Protein AF-A0A1F3K5W4-F1 (afdb_monomer_lite)

Sequence (66 aa):
MCGIVPPGMNGIYETNYKNSFLMHPVKIRLKFGQPIYAKTFSTLTIQELQILTRSKIIELLDRKVV

Foldseek 3Di:
DDWDKQKAKPCPCVQPNPVDPDGDDDDIDIDIFDTHDPVRVVPDDPVVVVVVSVVRNVVVHPDPPD

Radius of gyration: 15.09 Å; chains: 1; bounding 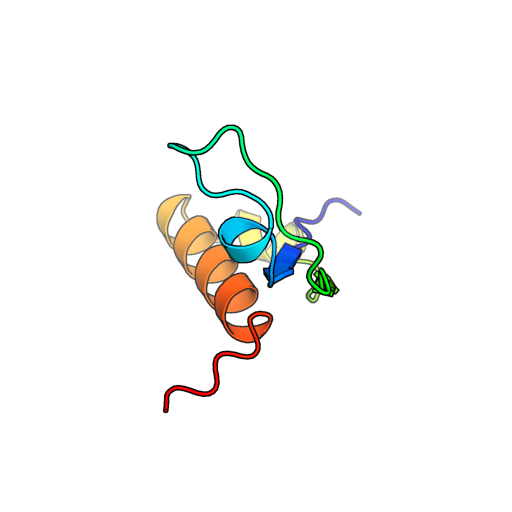box: 38×23×36 Å

Structure (mmCIF, N/CA/C/O backbone):
data_AF-A0A1F3K5W4-F1
#
_entry.id   AF-A0A1F3K5W4-F1
#
loop_
_atom_site.group_PDB
_atom_site.id
_atom_site.type_symbol
_atom_site.label_atom_id
_atom_site.label_alt_id
_atom_site.label_comp_id
_atom_site.label_asym_id
_atom_site.label_e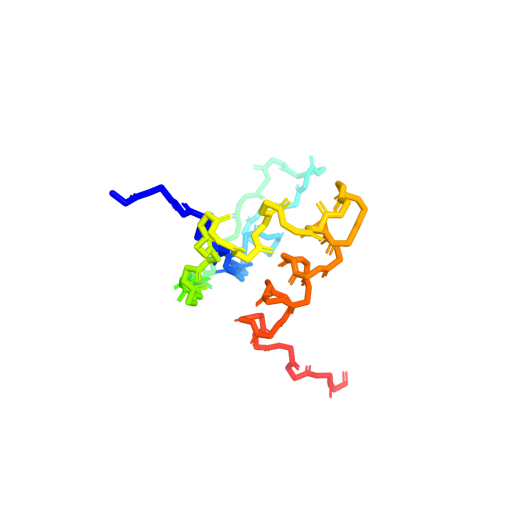ntity_id
_atom_site.label_seq_id
_atom_site.pdbx_PDB_ins_code
_atom_site.Cartn_x
_atom_site.Cartn_y
_atom_site.Cartn_z
_atom_site.occupancy
_atom_site.B_iso_or_equiv
_atom_site.auth_seq_id
_atom_site.auth_comp_id
_atom_site.auth_asym_id
_atom_site.auth_atom_id
_atom_site.pdbx_PDB_model_num
ATOM 1 N N . MET A 1 1 ? -25.712 -0.335 -0.779 1.00 54.50 1 MET A N 1
ATOM 2 C CA . MET A 1 1 ? -24.557 -0.663 0.087 1.00 54.50 1 MET A CA 1
ATOM 3 C C . MET A 1 1 ? -23.423 0.283 -0.273 1.00 54.50 1 MET A C 1
ATOM 5 O O . MET A 1 1 ? -23.006 0.268 -1.419 1.00 54.50 1 MET A O 1
ATOM 9 N N . CYS A 1 2 ? -22.986 1.139 0.653 1.00 76.19 2 CYS A N 1
ATOM 10 C CA . CYS A 1 2 ? -21.817 2.002 0.459 1.00 76.19 2 CYS A CA 1
ATOM 11 C C . CYS A 1 2 ? -20.585 1.302 1.052 1.00 76.19 2 CYS A C 1
ATOM 13 O O . CYS A 1 2 ? -20.659 0.764 2.163 1.00 76.19 2 CYS A O 1
ATOM 15 N N . GLY A 1 3 ? -19.485 1.263 0.303 1.00 85.12 3 GLY A N 1
ATOM 16 C CA . GLY A 1 3 ? -18.255 0.599 0.716 1.00 85.12 3 GLY A CA 1
ATOM 17 C C . GLY A 1 3 ? -17.042 1.150 -0.022 1.00 85.12 3 GLY A C 1
ATOM 18 O O . GLY A 1 3 ? -17.143 1.540 -1.183 1.00 85.12 3 GLY A O 1
ATOM 19 N N . ILE A 1 4 ? -15.901 1.180 0.659 1.00 87.81 4 ILE A N 1
ATOM 20 C CA . ILE A 1 4 ? -14.617 1.579 0.077 1.00 87.81 4 ILE A CA 1
ATOM 21 C C . ILE A 1 4 ? -13.938 0.312 -0.436 1.00 87.81 4 ILE A C 1
ATOM 23 O O . ILE A 1 4 ? -13.677 -0.606 0.342 1.00 87.81 4 ILE A O 1
ATOM 27 N N . VAL A 1 5 ? -13.658 0.243 -1.736 1.00 91.31 5 VAL A N 1
ATOM 28 C CA . VAL A 1 5 ? -12.928 -0.881 -2.338 1.00 91.31 5 VAL A CA 1
ATOM 29 C C . VAL A 1 5 ? -11.454 -0.495 -2.446 1.00 91.31 5 VAL A C 1
ATOM 31 O O . VAL A 1 5 ? -11.142 0.400 -3.229 1.00 91.31 5 VAL A O 1
ATOM 34 N N . PRO A 1 6 ? -10.541 -1.120 -1.680 1.00 90.00 6 PRO A N 1
ATOM 35 C CA . PRO A 1 6 ? -9.116 -0.828 -1.778 1.00 90.00 6 PRO A CA 1
ATOM 36 C C . PRO A 1 6 ? -8.531 -1.414 -3.078 1.00 90.00 6 PRO A C 1
ATOM 38 O O . PRO A 1 6 ? -8.606 -2.633 -3.275 1.00 90.00 6 PRO A O 1
ATOM 41 N N . PRO A 1 7 ? -7.943 -0.588 -3.966 1.00 91.00 7 PRO A N 1
ATOM 42 C CA . PRO A 1 7 ? -7.259 -1.068 -5.158 1.00 91.00 7 PRO A CA 1
ATOM 43 C C . PRO A 1 7 ? -5.761 -1.276 -4.888 1.00 91.00 7 PRO A C 1
ATOM 45 O O . PRO A 1 7 ? -5.084 -0.406 -4.342 1.00 91.00 7 PRO A O 1
ATOM 48 N N . GLY A 1 8 ? -5.229 -2.418 -5.314 1.00 89.94 8 GLY A N 1
ATOM 49 C CA . GLY A 1 8 ? -3.796 -2.696 -5.377 1.00 89.94 8 GLY A CA 1
ATOM 50 C C . GLY A 1 8 ? -3.336 -2.712 -6.829 1.00 89.94 8 GLY A C 1
ATOM 51 O O . GLY A 1 8 ? -3.942 -3.385 -7.663 1.00 89.94 8 GLY A O 1
ATOM 52 N N . MET A 1 9 ? -2.275 -1.977 -7.150 1.00 89.56 9 MET A N 1
ATOM 53 C CA . MET A 1 9 ? -1.800 -1.845 -8.523 1.00 89.56 9 MET A CA 1
ATOM 54 C C . MET A 1 9 ? -0.276 -1.909 -8.596 1.00 89.56 9 MET A C 1
ATOM 56 O O . MET A 1 9 ? 0.419 -1.146 -7.931 1.00 89.56 9 MET A O 1
ATOM 60 N N . ASN A 1 10 ? 0.226 -2.814 -9.434 1.00 88.44 10 ASN A N 1
ATOM 61 C CA . ASN A 1 10 ? 1.648 -3.092 -9.625 1.00 88.44 10 ASN A CA 1
ATOM 62 C C . ASN A 1 10 ? 2.070 -2.811 -11.073 1.00 88.44 10 ASN A C 1
ATOM 64 O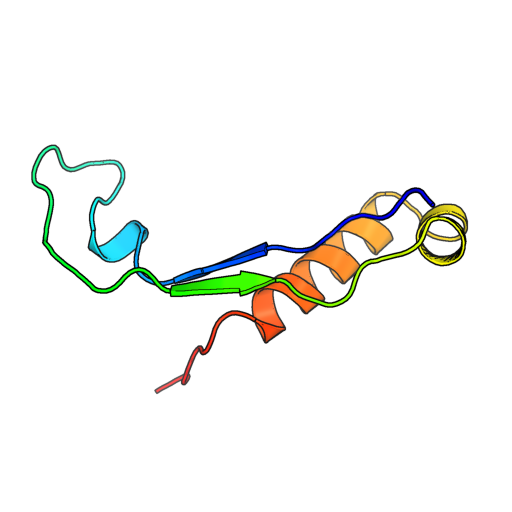 O . ASN A 1 10 ? 1.286 -3.018 -12.000 1.00 88.44 10 ASN A O 1
ATOM 68 N N . GLY A 1 11 ? 3.322 -2.387 -11.265 1.00 84.56 11 GLY A N 1
ATOM 69 C CA . GLY A 1 11 ? 3.935 -2.192 -12.587 1.00 84.56 11 GLY A CA 1
ATOM 70 C C . GLY A 1 11 ? 3.744 -0.804 -13.211 1.00 84.56 11 GLY A C 1
ATOM 71 O O . GLY A 1 11 ? 4.408 -0.494 -14.193 1.00 84.56 11 GLY A O 1
ATOM 72 N N . ILE A 1 12 ? 2.911 0.080 -12.644 1.00 88.00 12 ILE A N 1
ATOM 73 C CA . ILE A 1 12 ? 2.735 1.445 -13.188 1.00 88.00 12 ILE A CA 1
ATOM 74 C C . ILE A 1 12 ? 4.006 2.278 -13.058 1.00 88.00 12 ILE A C 1
ATOM 76 O O . ILE A 1 12 ? 4.397 2.941 -14.012 1.00 88.00 12 ILE A O 1
ATOM 80 N N . TYR A 1 13 ? 4.679 2.206 -11.909 1.00 88.06 13 TYR A N 1
ATOM 81 C CA . TYR A 1 13 ? 5.927 2.940 -11.704 1.00 88.06 13 TYR A CA 1
ATOM 82 C C . TYR A 1 13 ? 7.031 2.490 -12.676 1.00 88.06 13 TYR A C 1
ATOM 84 O O . TYR A 1 13 ? 7.786 3.312 -13.178 1.00 88.06 13 TYR A O 1
ATOM 92 N N . GLU A 1 14 ? 7.088 1.190 -12.974 1.00 87.19 14 GLU A N 1
ATOM 93 C CA . GLU A 1 14 ? 8.007 0.604 -13.959 1.00 87.19 14 GLU A CA 1
ATOM 94 C C . GLU A 1 14 ? 7.624 0.988 -15.400 1.00 87.19 14 GLU A C 1
ATOM 96 O O . GLU A 1 14 ? 8.499 1.133 -16.247 1.00 87.19 14 GLU A O 1
ATOM 101 N N . THR A 1 15 ? 6.326 1.183 -15.673 1.00 89.75 15 THR A N 1
ATOM 102 C CA . THR A 1 15 ? 5.817 1.609 -16.989 1.00 89.75 15 THR A CA 1
ATOM 103 C C . THR A 1 15 ? 6.222 3.045 -17.296 1.00 89.75 15 THR A C 1
ATOM 105 O O . THR A 1 15 ? 6.684 3.351 -18.394 1.00 89.75 15 THR A O 1
ATOM 108 N N . ASN A 1 16 ? 6.012 3.942 -16.335 1.00 90.00 16 ASN A N 1
ATOM 109 C CA . ASN A 1 16 ? 6.344 5.352 -16.446 1.00 90.00 16 ASN A CA 1
ATOM 110 C C . ASN A 1 16 ? 6.543 5.917 -15.036 1.00 90.00 16 ASN A C 1
ATOM 112 O O . ASN A 1 16 ? 5.596 6.032 -14.252 1.00 90.00 16 ASN A O 1
ATOM 116 N N . TYR A 1 17 ? 7.784 6.266 -14.708 1.00 88.25 17 TYR A N 1
ATOM 117 C CA . TYR A 1 17 ? 8.071 6.991 -13.481 1.00 88.25 17 TYR A CA 1
ATOM 118 C C . TYR A 1 17 ? 7.954 8.497 -13.736 1.00 88.25 17 TYR A C 1
ATOM 120 O O . TYR A 1 17 ? 8.302 8.989 -14.804 1.00 88.25 17 TYR A O 1
ATOM 128 N N . LYS A 1 18 ? 7.513 9.241 -12.716 1.00 85.56 18 LYS A N 1
ATOM 129 C CA . LYS A 1 18 ? 7.095 10.658 -12.781 1.00 85.56 18 LYS A CA 1
ATOM 130 C C . LYS A 1 18 ? 8.063 11.621 -13.495 1.00 85.56 18 LYS A C 1
ATOM 132 O O . LYS A 1 18 ? 7.628 12.660 -13.976 1.00 85.56 18 LYS A O 1
ATOM 137 N N . ASN A 1 19 ? 9.352 11.292 -13.554 1.00 89.19 19 ASN A N 1
ATOM 138 C CA . ASN A 1 19 ? 10.396 12.135 -14.142 1.00 89.19 19 ASN A CA 1
ATOM 139 C C . ASN A 1 19 ? 10.832 11.667 -15.545 1.00 89.19 19 ASN A C 1
ATOM 141 O O . ASN A 1 19 ? 11.883 12.090 -16.021 1.00 89.19 19 ASN A O 1
ATOM 145 N N . SER A 1 20 ? 10.070 10.781 -16.190 1.00 87.38 20 SER A N 1
ATOM 146 C CA . SER A 1 20 ? 10.367 10.250 -17.520 1.00 87.38 20 SER A CA 1
ATOM 147 C C . SER A 1 20 ? 9.215 10.464 -18.491 1.00 87.38 20 SER A C 1
ATOM 149 O O . SER A 1 20 ? 8.062 10.147 -18.208 1.00 87.38 20 SER A O 1
ATOM 151 N N . PHE A 1 21 ? 9.558 10.927 -19.691 1.00 88.75 21 PHE A N 1
ATOM 152 C CA . PHE A 1 21 ? 8.663 10.901 -20.849 1.00 88.75 21 PHE A CA 1
ATOM 153 C C . PHE A 1 21 ? 8.729 9.569 -21.611 1.00 88.75 21 PHE A C 1
ATOM 155 O O . PHE A 1 21 ? 7.866 9.294 -22.441 1.00 88.75 21 PHE A O 1
ATOM 162 N N . LEU A 1 22 ? 9.733 8.731 -21.330 1.00 89.75 22 LEU A N 1
ATOM 163 C CA . LEU A 1 22 ? 9.876 7.406 -21.926 1.00 89.75 22 LEU A CA 1
ATOM 164 C C . LEU A 1 22 ? 8.967 6.414 -21.196 1.00 89.75 22 LEU A C 1
ATOM 166 O O . LEU A 1 22 ? 9.003 6.318 -19.967 1.00 89.75 22 LEU A O 1
ATOM 170 N N . MET A 1 23 ? 8.163 5.680 -21.966 1.00 90.38 23 MET A N 1
ATOM 171 C CA . MET A 1 23 ? 7.328 4.587 -21.472 1.00 90.38 23 MET A CA 1
ATOM 172 C C . MET A 1 23 ? 7.979 3.241 -21.769 1.00 90.38 23 MET A C 1
ATOM 174 O O . MET A 1 23 ? 8.402 2.982 -22.896 1.00 90.38 23 MET A O 1
ATOM 178 N N . HIS A 1 24 ? 7.999 2.367 -20.767 1.00 89.38 24 HIS A N 1
ATOM 179 C CA . HIS A 1 24 ? 8.475 0.999 -20.905 1.00 89.38 24 HIS A CA 1
ATOM 180 C C . HIS A 1 24 ? 7.289 0.030 -20.910 1.00 89.38 24 HIS A C 1
ATOM 182 O O . HIS A 1 24 ? 6.457 0.072 -20.002 1.00 89.38 24 HIS A O 1
ATOM 188 N N . PRO A 1 25 ? 7.185 -0.863 -21.906 1.00 90.19 25 PRO A N 1
ATOM 189 C CA . PRO A 1 25 ? 6.136 -1.868 -21.913 1.00 90.19 25 PRO A CA 1
ATOM 190 C C . PRO A 1 25 ? 6.410 -2.909 -20.820 1.00 90.19 25 PRO A C 1
ATOM 192 O O . PRO A 1 25 ? 7.321 -3.727 -20.933 1.00 90.19 25 PRO A O 1
ATOM 195 N N . VAL A 1 26 ? 5.602 -2.891 -19.761 1.00 90.12 26 VAL A N 1
ATOM 196 C CA . VAL A 1 26 ? 5.642 -3.863 -18.658 1.00 90.12 26 VAL A CA 1
ATOM 197 C C . VAL A 1 26 ? 4.232 -4.343 -18.311 1.00 90.12 26 VAL A C 1
ATOM 199 O O . VAL A 1 26 ? 3.230 -3.713 -18.651 1.00 90.12 26 VAL A O 1
ATOM 202 N N . LYS A 1 27 ? 4.126 -5.492 -17.635 1.00 90.06 27 LYS A N 1
ATOM 203 C CA . LYS A 1 27 ? 2.827 -6.047 -17.224 1.00 90.06 27 LYS A CA 1
ATOM 204 C C . LYS A 1 27 ? 2.262 -5.270 -16.035 1.00 90.06 27 LYS A C 1
ATOM 206 O O . LYS A 1 27 ? 2.768 -5.401 -14.921 1.00 90.06 27 LYS A O 1
ATOM 211 N N . ILE A 1 28 ? 1.155 -4.566 -16.251 1.00 90.19 28 ILE A N 1
ATOM 212 C CA . ILE A 1 28 ? 0.381 -3.929 -15.182 1.00 90.19 28 ILE A CA 1
ATOM 213 C C . ILE A 1 28 ? -0.551 -4.972 -14.557 1.00 90.19 28 ILE A C 1
ATOM 215 O O . ILE A 1 28 ? -1.302 -5.650 -15.259 1.00 90.19 28 ILE A O 1
ATOM 219 N N . ARG A 1 29 ? -0.504 -5.115 -13.229 1.00 90.38 29 ARG A N 1
ATOM 220 C CA . ARG A 1 29 ? -1.410 -5.999 -12.476 1.00 90.38 29 ARG A CA 1
ATOM 221 C C . ARG A 1 29 ? -2.299 -5.160 -11.573 1.00 90.38 29 ARG A C 1
ATOM 223 O O . ARG A 1 29 ? -1.784 -4.427 -10.732 1.00 90.38 29 ARG A O 1
ATOM 230 N N . LEU A 1 30 ? -3.610 -5.306 -11.731 1.00 91.12 30 LEU A N 1
ATOM 231 C CA . LEU A 1 30 ? -4.625 -4.660 -10.905 1.00 91.12 30 LEU A CA 1
ATOM 232 C C . LEU A 1 30 ? -5.343 -5.721 -10.069 1.00 91.12 30 LEU A C 1
ATOM 234 O O . LEU A 1 30 ? -5.772 -6.745 -10.600 1.00 91.12 30 LEU A O 1
ATOM 238 N N . LYS A 1 31 ? -5.463 -5.479 -8.766 1.00 90.88 31 LYS A N 1
ATOM 239 C CA . LYS A 1 31 ? -6.188 -6.332 -7.825 1.00 90.88 31 LYS A CA 1
ATOM 240 C C . LYS A 1 31 ? -7.150 -5.487 -7.006 1.00 90.88 31 LYS A C 1
ATOM 242 O O . LYS A 1 31 ? -6.800 -4.399 -6.556 1.00 90.88 31 LYS A O 1
ATOM 247 N N . PHE A 1 32 ? -8.343 -6.016 -6.775 1.00 91.25 32 PHE A N 1
ATOM 248 C CA . PHE A 1 32 ? -9.340 -5.392 -5.914 1.00 91.25 32 PHE A CA 1
ATOM 249 C C . PHE A 1 32 ? -9.471 -6.202 -4.630 1.00 91.25 32 PHE A C 1
ATOM 251 O O . PHE A 1 32 ? -9.670 -7.416 -4.677 1.00 91.25 32 PHE A O 1
ATOM 258 N N . GLY A 1 33 ? -9.321 -5.532 -3.490 1.00 87.75 33 GLY A N 1
ATOM 259 C CA . GLY A 1 33 ? -9.507 -6.153 -2.185 1.00 87.75 33 GLY A CA 1
ATOM 260 C C . GLY A 1 33 ? -10.968 -6.205 -1.758 1.00 87.75 33 GLY A C 1
ATOM 261 O O . GLY A 1 33 ? -11.861 -5.654 -2.401 1.00 87.75 33 GLY A O 1
ATOM 262 N N . GLN A 1 34 ? -11.201 -6.849 -0.616 1.00 90.38 34 GLN A N 1
ATOM 263 C CA . GLN A 1 34 ? -12.531 -6.935 -0.023 1.00 90.38 34 GLN A CA 1
ATOM 264 C C . GLN A 1 34 ? -13.039 -5.545 0.405 1.00 90.38 34 GLN A C 1
ATOM 266 O O . GLN A 1 34 ? -12.291 -4.826 1.090 1.00 90.38 34 GLN A O 1
ATOM 271 N N . PRO A 1 35 ? -14.298 -5.183 0.080 1.00 90.38 35 PRO A N 1
ATOM 272 C CA . PRO A 1 35 ? -14.876 -3.896 0.450 1.00 90.38 35 PRO A CA 1
ATOM 273 C C . PRO A 1 35 ? -14.806 -3.635 1.959 1.00 90.38 35 PRO A C 1
ATOM 275 O O . PRO A 1 35 ? -15.037 -4.524 2.781 1.00 90.38 35 PRO A O 1
ATOM 278 N N . ILE A 1 36 ? -14.503 -2.396 2.337 1.00 89.31 36 ILE A N 1
ATOM 279 C CA . ILE A 1 36 ? -14.688 -1.890 3.698 1.00 89.31 36 ILE A CA 1
ATOM 280 C C . ILE A 1 36 ? -16.100 -1.307 3.758 1.00 89.31 36 ILE A C 1
ATOM 282 O O . ILE A 1 36 ? -16.381 -0.282 3.136 1.00 89.31 36 ILE A O 1
ATOM 286 N N . TYR A 1 37 ? -17.002 -1.982 4.464 1.00 91.75 37 TYR A N 1
ATOM 287 C CA . TYR A 1 37 ? -18.409 -1.590 4.541 1.00 91.75 37 TYR A CA 1
ATOM 288 C C . TYR A 1 37 ? -18.638 -0.411 5.491 1.00 91.75 37 TYR A C 1
ATOM 290 O O . TYR A 1 37 ? -17.899 -0.227 6.458 1.00 91.75 37 TYR A O 1
ATOM 298 N N . ALA A 1 38 ? -19.728 0.328 5.263 1.00 86.31 38 ALA A N 1
ATOM 299 C CA . ALA A 1 38 ? -20.121 1.489 6.068 1.00 86.31 38 ALA A CA 1
ATOM 300 C C . ALA A 1 38 ? -20.146 1.252 7.575 1.00 86.31 38 ALA A C 1
ATOM 302 O O . ALA A 1 38 ? -19.677 2.099 8.321 1.00 86.31 38 ALA A O 1
ATOM 303 N N . LYS A 1 39 ? -20.598 0.074 8.014 1.00 87.12 39 LYS A N 1
ATOM 304 C CA . LYS A 1 39 ? -20.616 -0.300 9.435 1.00 87.12 39 LYS A CA 1
ATOM 305 C C . LYS A 1 39 ? -19.225 -0.315 10.072 1.00 87.12 39 LYS A C 1
ATOM 307 O O . LYS A 1 39 ? -19.102 -0.084 11.264 1.00 87.12 39 LYS A O 1
ATOM 312 N N . THR A 1 40 ? -18.198 -0.628 9.286 1.00 82.44 40 THR A N 1
ATOM 313 C CA . THR A 1 40 ? -16.815 -0.742 9.753 1.00 82.44 40 THR A CA 1
ATOM 314 C C . THR A 1 40 ? -16.131 0.615 9.781 1.00 82.44 40 THR A C 1
ATOM 316 O O . THR A 1 40 ? -15.396 0.897 10.713 1.00 82.44 40 THR A O 1
ATOM 319 N N . PHE A 1 41 ? -16.359 1.469 8.780 1.00 83.94 41 PHE A N 1
ATOM 320 C CA . PHE A 1 41 ? -15.721 2.786 8.759 1.00 83.94 41 PHE A CA 1
ATOM 321 C C . PHE A 1 41 ? -16.479 3.851 9.559 1.00 83.94 41 PHE A C 1
ATOM 323 O O . PHE A 1 41 ? -15.882 4.859 9.912 1.00 83.94 41 PHE A O 1
ATOM 330 N N . SER A 1 42 ? -17.756 3.636 9.898 1.00 84.56 42 SER A N 1
ATOM 331 C CA . SER A 1 42 ? -18.511 4.539 10.780 1.00 84.56 42 SER A CA 1
ATOM 332 C C . SER A 1 42 ? -18.031 4.516 12.233 1.00 84.56 42 SER A C 1
ATOM 334 O O . SER A 1 42 ? -18.308 5.448 12.977 1.00 84.56 42 SER A O 1
ATOM 336 N N . THR A 1 43 ? -17.357 3.442 12.650 1.00 89.25 43 THR A N 1
ATOM 337 C CA . THR A 1 43 ? -16.838 3.266 14.017 1.00 89.25 43 THR A CA 1
ATOM 338 C C . THR A 1 43 ? -15.374 3.668 14.157 1.00 89.25 43 THR A C 1
ATOM 340 O O . THR A 1 43 ? -14.838 3.597 15.256 1.00 89.25 43 THR A O 1
ATOM 343 N N . LEU A 1 44 ? -14.718 4.035 13.055 1.00 89.69 44 LEU A N 1
ATOM 344 C CA . LEU A 1 44 ? -13.299 4.365 13.016 1.00 89.69 44 LEU A CA 1
ATOM 345 C C . LEU A 1 44 ? -13.115 5.869 12.844 1.00 89.69 44 LEU A C 1
ATOM 347 O O . LEU A 1 44 ? -13.870 6.536 12.134 1.00 89.69 44 LEU A O 1
ATOM 351 N N . THR A 1 45 ? -12.057 6.395 13.443 1.00 93.12 45 THR A N 1
ATOM 352 C CA . THR A 1 45 ? -11.555 7.726 13.108 1.00 93.12 45 THR A CA 1
ATOM 353 C C . THR A 1 45 ? -10.992 7.742 11.682 1.00 93.12 45 THR A C 1
ATOM 355 O O . THR A 1 45 ? -10.647 6.712 11.098 1.00 93.12 45 THR A O 1
ATOM 358 N N . ILE A 1 46 ? -10.844 8.939 11.109 1.00 90.62 46 ILE A N 1
ATOM 359 C CA . ILE A 1 46 ? -10.272 9.125 9.764 1.00 90.62 46 ILE A CA 1
ATOM 360 C C . ILE A 1 46 ? -8.871 8.494 9.663 1.00 90.62 46 ILE A C 1
ATOM 362 O O . ILE A 1 46 ? -8.546 7.858 8.660 1.00 90.62 46 ILE A O 1
ATOM 366 N N . GLN A 1 47 ? -8.054 8.641 10.709 1.00 94.12 47 GLN A N 1
ATOM 367 C CA . GLN A 1 47 ? -6.697 8.092 10.760 1.00 94.12 47 GLN A CA 1
ATOM 368 C C . GLN A 1 47 ? -6.707 6.560 10.774 1.00 94.12 47 GLN A C 1
ATOM 370 O O . GLN A 1 47 ? -5.982 5.933 10.002 1.00 94.12 47 GLN A O 1
ATOM 375 N N . GLU A 1 48 ? -7.567 5.942 11.582 1.00 92.19 48 GLU A N 1
ATOM 376 C CA . GLU A 1 48 ? -7.699 4.481 11.632 1.00 92.19 48 GLU A CA 1
ATOM 377 C C . GLU A 1 48 ? -8.229 3.912 10.314 1.00 92.1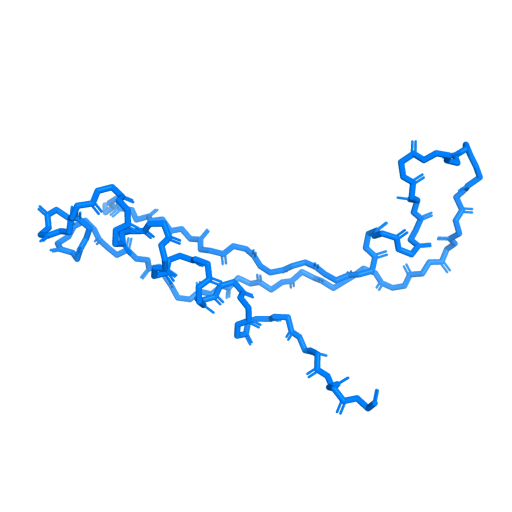9 48 GLU A C 1
ATOM 379 O O . GLU A 1 48 ? -7.732 2.892 9.834 1.00 92.19 48 GLU A O 1
ATOM 384 N N . LEU A 1 49 ? -9.180 4.600 9.674 1.00 92.44 49 LEU A N 1
ATOM 385 C CA . LEU A 1 49 ? -9.675 4.220 8.354 1.00 92.44 49 LEU A CA 1
ATOM 386 C C . LEU A 1 49 ? -8.566 4.278 7.296 1.00 92.44 49 LEU A C 1
ATOM 388 O O . LEU A 1 49 ? -8.462 3.379 6.453 1.00 92.44 49 LEU A O 1
ATOM 392 N N . GLN A 1 50 ? -7.723 5.310 7.339 1.00 91.44 50 GLN A N 1
ATOM 393 C CA . GLN A 1 50 ? -6.581 5.444 6.439 1.00 91.44 50 GLN A CA 1
ATOM 394 C C . GLN A 1 50 ? -5.572 4.309 6.652 1.00 91.44 50 GLN A C 1
ATOM 396 O O . GLN A 1 50 ? -5.119 3.709 5.674 1.00 91.44 50 GLN A O 1
ATOM 401 N N . ILE A 1 51 ? -5.248 3.989 7.908 1.00 94.56 51 ILE A N 1
ATOM 402 C CA . ILE A 1 51 ? -4.333 2.895 8.263 1.00 94.56 51 ILE A CA 1
ATOM 403 C C . ILE A 1 51 ? -4.899 1.551 7.791 1.00 94.56 51 ILE A C 1
ATOM 405 O O . ILE A 1 51 ? -4.196 0.802 7.110 1.00 94.56 51 ILE A O 1
ATOM 409 N N . LEU A 1 52 ? -6.176 1.275 8.068 1.00 91.50 52 LEU A N 1
ATOM 410 C CA . LEU A 1 52 ? -6.858 0.049 7.645 1.00 91.50 52 LEU A CA 1
ATOM 411 C C . LEU A 1 52 ? -6.858 -0.098 6.119 1.00 91.50 52 LEU A C 1
ATOM 413 O O . LEU A 1 52 ? -6.519 -1.154 5.583 1.00 91.50 52 LEU A O 1
ATOM 417 N N . THR A 1 53 ? -7.216 0.973 5.411 1.00 91.62 53 THR A N 1
ATOM 418 C CA . THR A 1 53 ? -7.243 0.984 3.944 1.00 91.62 53 THR A CA 1
ATOM 419 C C . THR A 1 53 ? -5.844 0.757 3.381 1.00 91.62 53 THR A C 1
ATOM 421 O O . THR A 1 53 ? -5.670 -0.046 2.466 1.00 91.62 53 THR A O 1
ATOM 424 N N . ARG A 1 54 ? -4.827 1.405 3.961 1.00 91.12 54 ARG A N 1
ATOM 425 C CA . ARG A 1 54 ? -3.427 1.235 3.563 1.00 91.12 54 ARG A CA 1
ATOM 426 C C . ARG A 1 54 ? -2.936 -0.194 3.793 1.00 91.12 54 ARG A C 1
ATOM 428 O O . ARG A 1 54 ? -2.289 -0.729 2.899 1.00 91.12 54 ARG A O 1
ATOM 435 N N . SER A 1 55 ? -3.265 -0.811 4.929 1.00 91.75 55 SER A N 1
ATOM 436 C CA . SER A 1 55 ? -2.920 -2.213 5.212 1.00 91.75 55 SER A CA 1
ATOM 437 C C . SER A 1 55 ? -3.492 -3.146 4.146 1.00 91.75 55 SER A C 1
ATOM 439 O O . SER A 1 55 ? -2.746 -3.897 3.523 1.00 91.75 55 SER A O 1
ATOM 441 N N . LYS A 1 56 ? -4.789 -3.007 3.834 1.00 90.88 56 LYS A N 1
ATOM 442 C CA . LYS A 1 56 ? -5.442 -3.801 2.783 1.00 90.88 56 LYS A CA 1
ATOM 443 C C . LYS A 1 56 ? -4.820 -3.589 1.407 1.00 90.88 56 LYS A C 1
ATOM 445 O O . LYS A 1 56 ? -4.685 -4.539 0.650 1.00 90.88 56 LYS A O 1
ATOM 450 N N . ILE A 1 57 ? -4.446 -2.357 1.058 1.00 90.56 57 ILE A N 1
ATOM 451 C CA . ILE A 1 57 ? -3.754 -2.090 -0.211 1.00 90.56 57 ILE A CA 1
ATOM 452 C C . ILE A 1 57 ? -2.398 -2.801 -0.231 1.00 90.56 57 ILE A C 1
ATOM 454 O O . ILE A 1 57 ? -2.075 -3.433 -1.230 1.00 90.56 57 ILE A O 1
ATOM 458 N N . ILE A 1 58 ? -1.624 -2.740 0.857 1.00 89.62 58 ILE A N 1
ATOM 459 C CA . ILE A 1 58 ? -0.310 -3.395 0.953 1.00 89.62 58 ILE A CA 1
ATOM 460 C C . ILE A 1 58 ? -0.433 -4.915 0.798 1.00 89.62 58 ILE A C 1
ATOM 462 O O . ILE A 1 58 ? 0.365 -5.494 0.068 1.00 89.62 58 ILE A O 1
ATOM 466 N N . GLU A 1 59 ? -1.449 -5.543 1.394 1.00 89.25 59 GLU A N 1
ATOM 467 C CA . GLU A 1 59 ? -1.732 -6.980 1.230 1.00 89.25 59 GLU A CA 1
ATOM 468 C C . GLU A 1 59 ? -1.988 -7.382 -0.234 1.00 89.25 59 GLU A C 1
ATOM 470 O O . GLU A 1 59 ? -1.682 -8.502 -0.638 1.00 89.25 59 GLU A O 1
ATOM 475 N N . LEU A 1 60 ? -2.533 -6.475 -1.053 1.00 87.38 60 LEU A N 1
ATOM 476 C CA . LEU A 1 60 ? -2.788 -6.724 -2.478 1.00 87.38 60 LEU A CA 1
ATOM 477 C C . LEU A 1 60 ? -1.534 -6.568 -3.344 1.00 87.38 60 LEU A C 1
ATOM 479 O O . LEU A 1 60 ? -1.470 -7.110 -4.453 1.00 87.38 60 LEU A O 1
ATOM 483 N N . LEU A 1 61 ? -0.547 -5.803 -2.881 1.00 84.12 61 LEU A N 1
ATOM 484 C CA . LEU A 1 61 ? 0.713 -5.641 -3.587 1.00 84.12 61 LEU A CA 1
ATOM 485 C C . LEU A 1 61 ? 1.552 -6.895 -3.307 1.00 84.12 61 LEU A C 1
ATOM 487 O O . LEU A 1 61 ? 2.072 -7.045 -2.210 1.00 84.12 61 LEU A O 1
ATOM 491 N N . ASP A 1 62 ? 1.700 -7.787 -4.298 1.00 66.06 62 ASP A N 1
ATOM 492 C CA . ASP A 1 62 ? 2.589 -8.971 -4.250 1.00 66.06 62 ASP A CA 1
ATOM 493 C C . ASP A 1 62 ? 4.081 -8.586 -4.112 1.00 66.06 62 ASP A C 1
ATOM 495 O O . ASP A 1 62 ? 4.915 -8.931 -4.956 1.00 66.06 62 ASP A O 1
ATOM 499 N N . ARG A 1 63 ? 4.461 -7.832 -3.080 1.00 55.59 63 ARG A N 1
ATOM 500 C CA . ARG A 1 63 ? 5.860 -7.610 -2.743 1.00 55.59 63 ARG A CA 1
ATOM 501 C C . ARG A 1 63 ? 6.401 -8.911 -2.169 1.00 55.59 63 ARG A C 1
ATOM 503 O O . ARG A 1 63 ? 6.326 -9.156 -0.970 1.00 55.59 63 ARG A O 1
ATOM 510 N N . LYS A 1 64 ? 7.025 -9.718 -3.030 1.00 43.06 64 LYS A N 1
ATOM 511 C CA . LYS A 1 64 ? 8.195 -10.475 -2.588 1.00 43.06 64 LYS A CA 1
ATOM 512 C C . LYS A 1 64 ? 9.228 -9.434 -2.162 1.00 43.06 64 LYS A C 1
ATOM 514 O O . LYS A 1 64 ? 9.830 -8.785 -3.011 1.00 43.06 64 LYS A O 1
ATOM 519 N N . VAL A 1 65 ? 9.347 -9.215 -0.858 1.00 40.78 65 VAL A N 1
ATOM 520 C CA . VAL A 1 65 ? 10.553 -8.625 -0.283 1.00 40.78 65 VAL A CA 1
ATOM 521 C C . VAL A 1 65 ? 11.646 -9.664 -0.531 1.00 40.78 65 VAL A C 1
ATOM 523 O O . VAL A 1 65 ? 11.652 -10.710 0.114 1.00 40.78 65 VAL A O 1
ATOM 526 N N . VAL A 1 66 ? 12.455 -9.434 -1.563 1.00 34.62 66 VAL A N 1
ATOM 527 C CA . VAL A 1 66 ? 13.767 -10.066 -1.746 1.00 34.62 66 VAL A CA 1
ATOM 528 C C . VAL A 1 66 ? 14.789 -8.975 -1.502 1.00 34.62 66 VAL A C 1
ATOM 530 O O . VAL A 1 66 ? 14.566 -7.868 -2.048 1.00 34.62 66 VAL A O 1
#

pLDDT: mean 85.51, std 12.28, range [34.62, 94.56]

Secondary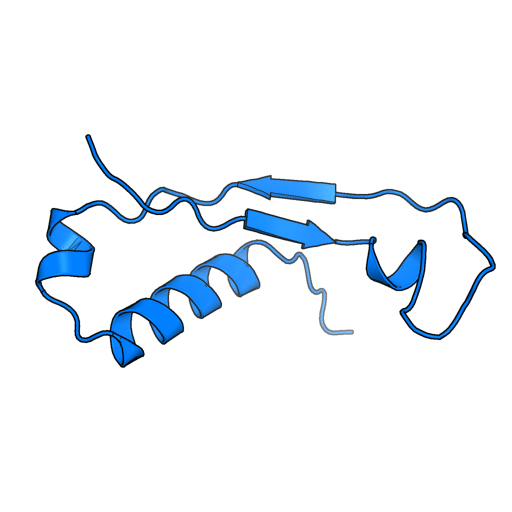 structure (DSSP, 8-state):
--EE--EEEESHHHH--TT-S-------EEEE---EEHHHHTTS-HHHHHHHHHHHHHHHS-----

=== Feature glossary ===
Annotated list of the representations used here:

Nearest PDB structures. The Foldseek neighbor list gives the closest experimentally determined structures in the PDB, ranked by structural alignment. TM-score near 1 means near-identical fold; near 0.3 means only rough topology match. This is how one finds what a novel AlphaFold prediction most resembles in the solved-structure universe.

Foldseek 3Di. Foldseek's 3Di representation compresses backbone geometry into a per-residue letter drawn from a learned twenty-state alphabet. It captures the tertiary interaction pattern around each residue — which residues are packed against it in space, regardless of where they are in sequence.

Radius of gyration, Cα contacts, bounding box. Radius of gyration (Rg) is the root-mean-square distance of Cα atoms from their centroid — a single number for overall size and compactness. A globular domain of N residues has Rg ≈ 2.2·N^0.38 Å; an extended or disordered chain has a much larger Rg. The Cα contact count is the number of residue pairs whose Cα atoms are within 8 Å and are more than four positions apart in sequence — a standard proxy for tertiary packing density. The bounding box is the smallest axis-aligned box enclosing all Cα atoms.

InterPro / GO / CATH / organism. The annotation block draws on four external resources. InterPro: which protein families and domains the sequence belongs to. GO: standardized terms for what the protein does, what process it participates in, and where in the cell it acts. CATH: which structural fold it has in the CATH hierarchy. Organism: the species of origin.

mmCIF coordinates. The mmCIF block holds the 3D Cartesian coordinates of each backbone atom (N, Cα, C, O) in ångströms. mmCIF is the PDB's canonical archive format — a tagged-loop text representation of the atomic model.

pLDDT. pLDDT is the predicted lDDT-Cα score: AlphaFold's confidence that the local environment of each residue (all inter-atomic distances within 15 Å) is correctly placed. It is a per-residue number between 0 and 100, with higher meaning more reliable.

Backbone torsions (φ/ψ). φ (phi) and ψ (psi) are the two rotatable backbone dihedrals per residue: φ is the C(i-1)–N–Cα–C torsion, ψ is the N–Cα–C–N(i+1) torsion, both in degrees on (−180°, 180°]. α-helical residues cluster near (−60°, −45°); β-strand residues near (−120°, +130°). A Ramachandran plot is simply a scatter of (φ, ψ) for every residue.

B-factor. For experimental (PDB) structures, the B-factor (temperature factor) quantifies the positional spread of each atom in the crystal — a combination of thermal vibration and static disorder — in units of Å². High B-factors mark flexible loops or poorly resolved regions; low B-factors mark the rigid, well-ordered core.

Secondary structure (3-state, P-SEA). SS3 is a coarse helix/strand/coil call (letters a/b/c) made by the P-SEA algorithm from inter-Cα distances and dihedrals. It is less detailed than DSSP but needs only Cα positions.

Predicted aligned error. Predicted aligned error is AlphaFold's pairwise confidence. Unlike pLDDT (per-residue), PAE is per-residue-pair and captures whether two parts of the structure 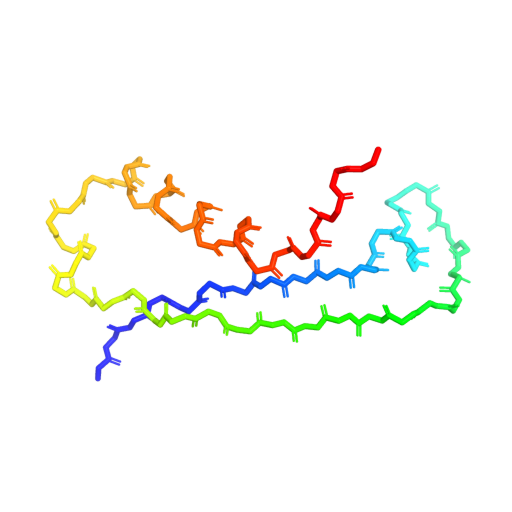are correctly placed relative to each other. Units are ångströms of expected positional error.

Solvent-accessible surface area. Solvent-accessible surface area (SASA) is the area in Å² traced out by the centre of a 1.4 Å probe sphere (a water molecule) rolled over the protein's van der Waals surface (Shrake–Rupley / Lee–Richards construction). Buried residues have near-zero SASA; fully exposed residues can exceed 200 Å². The total SASA scales roughly with the number of surface residues.

Secondary structure (8-state, DSSP). The SS8 string is DSSP's per-residue secondary-structure call. α-helix (H) means an i→i+4 H-bond ladder; β-strand (E) means the residue participates in a β-sheet; 3₁₀ (G) and π (I) are tighter and wider helices; T/S are turns/bends; '-' is loop.

Rendered structure images. Structure images are PyMOL renders from six orthogonal camera directions. Cartoon representation draws helices as coils and strands as arrows; sticks shows the backbone as bonds; surface shows the solvent-excluded envelope. Rainbow coloring maps sequence position to hue (blue→red, N→C); chain coloring assigns a distinct color per polypeptide.

Sequence. The amino-acid sequence is the protein's primary structure: the linear order of residues from the N-terminus to the C-terminus, written in one-letter code. Everything else here — the 3D coordinates, the secondary structure, the domain annotations — is ultimately a consequence of this string.

Contact-map, Ramachandran, and PAE plots. Three diagnostic plots accompany the record. The Cα contact map visualizes the tertiary structure as a 2D adjacency matrix (8 Å cutoff, sequence-local contacts suppressed). The Ramachandran plot shows the distribution of backbone (φ, ψ) torsions, with points in the α and β basins reflecting secondary structure content. The PAE plot shows AlphaFold's inter-residue confidence as a color matrix.